Protein AF-A0A8D8REF4-F1 (afdb_monomer_lite)

Foldseek 3Di:
DDDPPPPPVPQDDDPPHGLVPFDPQKEKEWEAEDPPDAPWKWKWKDFPVDPFAFTFTQDIGDPTDIGIDGQPGWIKMWMFHDPPVDRTHGPPDPVRTLEIDTDVVGDAGSWHWYWYRPDSYTDIDTPGDHDPPPPPPD

Organism: NCBI:txid428564

Structure (mmCIF, N/CA/C/O backbone):
data_AF-A0A8D8REF4-F1
#
_entry.id   AF-A0A8D8REF4-F1
#
loop_
_atom_site.group_PDB
_atom_site.id
_atom_site.type_symbol
_atom_site.label_atom_id
_atom_site.label_alt_id
_atom_site.label_comp_id
_atom_site.label_asym_id
_atom_site.label_entity_id
_atom_site.label_seq_id
_atom_site.pdbx_PDB_ins_code
_atom_site.Cartn_x
_atom_site.Cartn_y
_atom_site.Cartn_z
_atom_site.occupancy
_atom_site.B_iso_or_equiv
_atom_site.auth_seq_id
_atom_site.auth_comp_id
_atom_site.auth_asym_id
_atom_site.auth_atom_id
_atom_site.pdbx_PDB_model_num
ATOM 1 N N . MET A 1 1 ? 34.253 -2.668 -38.524 1.00 37.66 1 MET A N 1
ATOM 2 C CA . MET A 1 1 ? 34.072 -1.658 -37.462 1.00 37.66 1 MET A CA 1
ATOM 3 C C . MET A 1 1 ? 32.708 -1.922 -36.862 1.00 37.66 1 MET A C 1
ATOM 5 O O . MET A 1 1 ? 31.719 -1.755 -37.562 1.00 37.66 1 MET A O 1
ATOM 9 N N . GLY A 1 2 ? 32.681 -2.523 -35.671 1.00 44.88 2 GLY A N 1
ATOM 10 C CA . GLY A 1 2 ? 31.443 -2.921 -35.006 1.00 44.88 2 GLY A CA 1
ATOM 11 C C . GLY A 1 2 ? 30.670 -1.685 -34.574 1.00 44.88 2 GLY A C 1
ATOM 12 O O . GLY A 1 2 ? 31.262 -0.742 -34.056 1.00 44.88 2 GLY A O 1
ATOM 13 N N . VAL A 1 3 ? 29.370 -1.680 -34.845 1.00 50.62 3 VAL A N 1
ATOM 14 C CA . VAL A 1 3 ? 28.456 -0.659 -34.339 1.00 50.62 3 VAL A CA 1
ATOM 15 C C . VAL A 1 3 ? 28.524 -0.728 -32.810 1.00 50.62 3 VAL A C 1
ATOM 17 O O . VAL A 1 3 ? 28.384 -1.831 -32.274 1.00 50.62 3 VAL A O 1
ATOM 20 N N . PRO A 1 4 ? 28.800 0.378 -32.097 1.00 52.81 4 PRO A N 1
ATOM 21 C CA . PRO A 1 4 ? 28.668 0.394 -30.652 1.00 52.81 4 PRO A CA 1
ATOM 22 C C . PRO A 1 4 ? 27.226 0.022 -30.346 1.00 52.81 4 PRO A C 1
ATOM 24 O O . PRO A 1 4 ? 26.305 0.618 -30.906 1.00 52.81 4 PRO A O 1
ATOM 27 N N . TRP A 1 5 ? 27.054 -0.998 -29.515 1.00 57.81 5 TRP A N 1
ATOM 28 C CA . TRP A 1 5 ? 25.783 -1.355 -28.917 1.00 57.81 5 TRP A CA 1
ATOM 29 C C . TRP A 1 5 ? 25.317 -0.130 -28.134 1.00 57.81 5 TRP A C 1
ATOM 31 O O . TRP A 1 5 ? 25.730 0.101 -27.003 1.00 57.81 5 TRP A O 1
ATOM 41 N N . PHE A 1 6 ? 24.550 0.728 -28.798 1.00 53.75 6 PHE A N 1
ATOM 42 C CA . PHE A 1 6 ? 23.733 1.722 -28.141 1.00 53.75 6 PHE A CA 1
ATOM 43 C C . PHE A 1 6 ? 22.659 0.877 -27.465 1.00 53.75 6 PHE A C 1
ATOM 45 O O . PHE A 1 6 ? 21.692 0.468 -28.107 1.00 53.75 6 PHE A O 1
ATOM 52 N N . GLU A 1 7 ? 22.916 0.476 -26.220 1.00 56.38 7 GLU A N 1
ATOM 53 C CA . GLU A 1 7 ? 21.846 0.074 -25.323 1.00 56.38 7 GLU A CA 1
ATOM 54 C C . GLU A 1 7 ? 20.900 1.269 -25.321 1.00 56.38 7 GLU A C 1
ATOM 56 O O . GLU A 1 7 ? 21.208 2.318 -24.759 1.00 56.38 7 GLU A O 1
ATOM 61 N N . ASP A 1 8 ? 19.811 1.167 -26.081 1.00 50.22 8 ASP A N 1
ATOM 62 C CA . ASP A 1 8 ? 18.647 1.985 -25.819 1.00 50.22 8 ASP A CA 1
ATOM 63 C C . ASP A 1 8 ? 18.334 1.700 -24.348 1.00 50.22 8 ASP A C 1
ATOM 65 O O . ASP A 1 8 ? 17.981 0.558 -24.036 1.00 50.22 8 ASP A O 1
ATOM 69 N N . PRO A 1 9 ? 18.537 2.661 -23.422 1.00 52.09 9 PRO A N 1
ATOM 70 C CA . PRO A 1 9 ? 18.309 2.405 -22.009 1.00 52.09 9 PRO A CA 1
ATOM 71 C C . PRO A 1 9 ? 16.834 2.106 -21.748 1.00 52.09 9 PRO A C 1
ATOM 73 O O . PRO A 1 9 ? 16.499 1.851 -20.596 1.00 52.09 9 PRO A O 1
ATOM 76 N N . GLY A 1 10 ? 15.989 2.161 -22.799 1.00 49.25 10 GLY A N 1
ATOM 77 C CA . GLY A 1 10 ? 14.704 1.506 -22.889 1.00 49.25 10 GLY A CA 1
ATOM 78 C C . GLY A 1 10 ? 13.928 1.863 -21.660 1.00 49.25 10 GLY A C 1
ATOM 79 O O . GLY A 1 10 ? 13.824 1.022 -20.777 1.00 49.25 10 GLY A O 1
ATOM 80 N N . LEU A 1 11 ? 13.524 3.139 -21.576 1.00 59.44 11 LEU A N 1
ATOM 81 C CA . LEU A 1 11 ? 12.833 3.708 -20.424 1.00 59.44 11 LEU A CA 1
ATOM 82 C C . LEU A 1 11 ? 11.877 2.651 -19.876 1.00 59.44 11 LEU A C 1
ATOM 84 O O . LEU A 1 11 ? 10.905 2.273 -20.526 1.00 59.44 11 LEU A O 1
ATOM 88 N N . ASP A 1 12 ? 12.263 2.080 -18.743 1.00 79.75 12 ASP A N 1
ATOM 89 C CA . ASP A 1 12 ? 11.591 0.920 -18.202 1.00 79.75 12 ASP A CA 1
ATOM 90 C C . ASP A 1 12 ? 10.324 1.435 -17.531 1.00 79.75 12 ASP A C 1
ATOM 92 O O . ASP A 1 12 ? 10.390 2.270 -16.625 1.00 79.75 12 ASP A O 1
ATOM 96 N N . TYR A 1 13 ? 9.169 1.012 -18.031 1.00 83.38 13 TYR A N 1
ATOM 97 C CA . TYR A 1 13 ? 7.868 1.473 -17.563 1.00 83.38 13 TYR A CA 1
ATOM 98 C C . TYR A 1 13 ? 7.078 0.309 -16.986 1.00 83.38 13 TYR A C 1
ATOM 100 O O . TYR A 1 13 ? 7.094 -0.807 -17.509 1.00 83.38 13 TYR A O 1
ATOM 108 N N . TRP A 1 14 ? 6.323 0.602 -15.936 1.00 84.62 14 TRP A N 1
ATOM 109 C CA . TRP A 1 14 ? 5.190 -0.211 -15.531 1.00 84.62 14 TRP A CA 1
ATOM 110 C C . TRP A 1 14 ? 3.906 0.574 -15.798 1.00 84.62 14 TRP A C 1
ATOM 112 O O . TRP A 1 14 ? 3.650 1.600 -15.167 1.00 84.62 14 TRP A O 1
ATOM 122 N N . ASP A 1 15 ? 3.136 0.132 -16.793 1.00 82.75 15 ASP A N 1
ATOM 123 C CA . ASP A 1 15 ? 2.050 0.905 -17.405 1.00 82.75 15 ASP A CA 1
ATOM 124 C C . ASP A 1 15 ? 2.523 2.302 -17.854 1.00 82.75 15 ASP A C 1
ATOM 126 O O . ASP A 1 15 ? 3.322 2.421 -18.781 1.00 82.75 15 ASP A O 1
ATOM 130 N N . ALA A 1 16 ? 2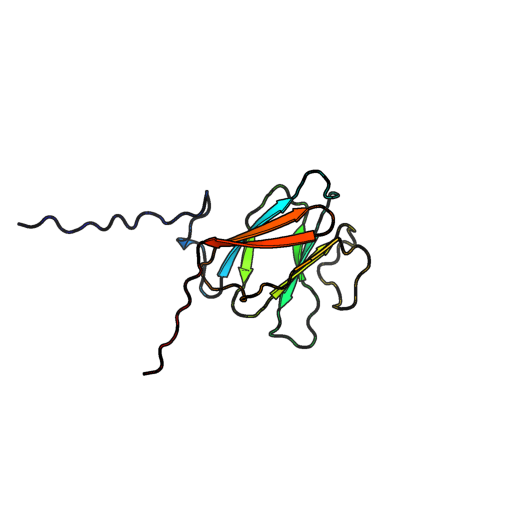.045 3.365 -17.203 1.00 84.31 16 ALA A N 1
ATOM 131 C CA . ALA A 1 16 ? 2.438 4.751 -17.463 1.00 84.31 16 ALA A CA 1
ATOM 132 C C . ALA A 1 16 ? 3.475 5.287 -16.455 1.00 84.31 16 ALA A C 1
ATOM 134 O O . ALA A 1 16 ? 3.809 6.471 -16.492 1.00 84.31 16 ALA A O 1
ATOM 135 N N . MET A 1 17 ? 3.963 4.441 -15.540 1.00 85.38 17 MET A N 1
ATOM 136 C CA . MET A 1 17 ? 4.848 4.839 -14.447 1.00 85.38 17 MET A CA 1
ATOM 137 C C . MET A 1 17 ? 6.304 4.507 -14.790 1.00 85.38 17 MET A C 1
ATOM 139 O O . MET A 1 17 ? 6.627 3.334 -14.995 1.00 85.38 17 MET A O 1
ATOM 143 N N . PRO A 1 18 ? 7.202 5.503 -14.862 1.00 89.88 18 PRO A N 1
ATOM 144 C CA . PRO A 1 18 ? 8.615 5.246 -15.109 1.00 89.88 18 PRO A CA 1
ATOM 145 C C . PRO A 1 18 ? 9.241 4.547 -13.900 1.00 89.88 18 PRO A C 1
ATOM 147 O O . PRO A 1 18 ? 9.121 5.008 -12.765 1.00 89.88 18 PRO A O 1
ATOM 150 N N . MET A 1 19 ? 9.952 3.447 -14.123 1.00 88.19 19 MET A N 1
ATOM 151 C CA . MET A 1 19 ? 10.671 2.730 -13.062 1.00 88.19 19 MET A CA 1
ATOM 152 C C . MET A 1 19 ? 11.850 3.548 -12.523 1.00 88.19 19 MET A C 1
ATOM 154 O O . MET A 1 19 ? 12.191 3.435 -11.350 1.00 88.19 19 MET A O 1
ATOM 158 N N . SER A 1 20 ? 12.418 4.438 -13.344 1.00 87.06 20 SER A N 1
ATOM 159 C CA . SER A 1 20 ? 13.498 5.363 -12.964 1.00 87.06 20 SER A CA 1
ATOM 160 C C . SER A 1 20 ? 13.102 6.395 -11.902 1.00 87.06 20 SER A C 1
ATOM 162 O O . SER A 1 20 ? 13.961 7.085 -11.357 1.00 87.06 20 SER A O 1
ATOM 164 N N . GLU A 1 21 ? 11.809 6.518 -11.606 1.00 90.62 21 GLU A N 1
ATOM 165 C CA . GLU A 1 21 ? 11.283 7.406 -10.574 1.00 90.62 21 GLU A CA 1
ATOM 166 C C . GLU A 1 21 ? 11.225 6.784 -9.172 1.00 90.62 21 GLU A C 1
ATOM 168 O O . GLU A 1 21 ? 10.934 7.510 -8.211 1.00 90.62 21 GLU A O 1
ATOM 173 N N . LEU A 1 22 ? 11.439 5.470 -9.056 1.00 90.00 22 LEU A N 1
ATOM 174 C CA . LEU A 1 22 ? 11.560 4.786 -7.772 1.00 90.00 22 LEU A CA 1
ATOM 175 C C . LEU A 1 22 ? 12.958 5.011 -7.196 1.00 90.00 22 LEU A C 1
ATOM 177 O O . LEU A 1 22 ? 13.963 4.943 -7.906 1.00 90.00 22 LEU A O 1
ATOM 181 N N . LYS A 1 23 ? 13.022 5.277 -5.895 1.00 92.00 23 LYS A N 1
ATOM 182 C CA . LYS A 1 23 ? 14.274 5.327 -5.134 1.00 92.00 23 LYS A CA 1
ATOM 183 C C . LYS A 1 23 ? 14.563 3.971 -4.486 1.00 92.00 23 LYS A C 1
ATOM 185 O O . LYS A 1 23 ? 13.730 3.071 -4.494 1.00 92.00 23 LYS A O 1
ATOM 190 N N . VAL A 1 24 ? 15.755 3.852 -3.899 1.00 89.06 24 VAL A N 1
ATOM 191 C CA . VAL A 1 24 ? 16.089 2.748 -2.983 1.00 89.06 24 VAL A CA 1
ATOM 192 C C . VAL A 1 24 ? 15.011 2.656 -1.901 1.00 89.06 24 VAL A C 1
ATOM 194 O O . VAL A 1 24 ? 14.531 3.692 -1.431 1.00 89.06 24 VAL A O 1
ATOM 197 N N . ASP A 1 25 ? 14.639 1.431 -1.532 1.00 89.81 25 ASP A N 1
ATOM 198 C CA . ASP A 1 25 ? 13.535 1.137 -0.612 1.00 89.81 25 ASP A CA 1
ATOM 199 C C . ASP A 1 25 ? 12.143 1.591 -1.099 1.00 89.81 25 ASP A C 1
ATOM 201 O O . ASP A 1 25 ? 11.249 1.791 -0.272 1.00 89.81 25 ASP A O 1
ATOM 205 N N . GLU A 1 26 ? 11.920 1.785 -2.406 1.00 92.75 26 GLU A N 1
ATOM 206 C CA . GLU A 1 26 ? 10.599 2.120 -2.954 1.00 92.75 26 GLU A CA 1
ATOM 207 C C . GLU A 1 26 ? 10.083 1.088 -3.961 1.00 92.75 26 GLU A C 1
ATOM 209 O O . GLU A 1 26 ? 10.827 0.480 -4.728 1.00 92.75 26 GLU A O 1
ATOM 214 N N . ALA A 1 27 ? 8.760 0.946 -3.996 1.00 93.69 27 ALA A N 1
ATOM 215 C CA . ALA A 1 27 ? 8.036 0.168 -4.989 1.00 93.69 27 ALA A CA 1
ATOM 216 C C . ALA A 1 27 ? 6.747 0.873 -5.412 1.00 93.69 27 ALA A C 1
ATOM 218 O O . ALA A 1 27 ? 6.238 1.754 -4.711 1.00 93.69 27 ALA A O 1
ATOM 219 N N . TYR A 1 28 ? 6.186 0.442 -6.540 1.00 94.38 28 TYR A N 1
ATOM 220 C CA . TYR A 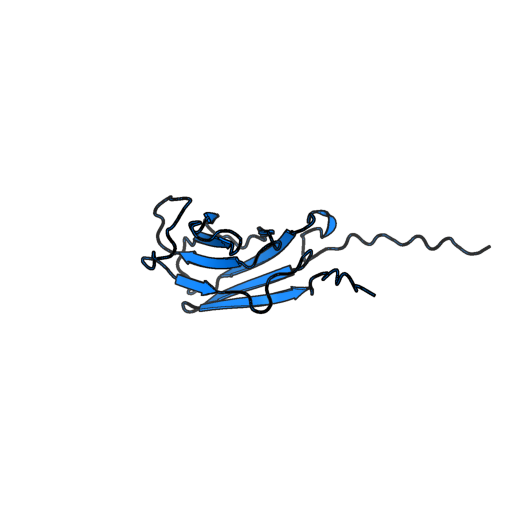1 28 ? 4.861 0.875 -6.963 1.00 94.38 28 TYR A CA 1
ATOM 221 C C . TYR A 1 28 ? 3.763 -0.046 -6.429 1.00 94.38 28 TYR A C 1
ATOM 223 O O . TYR A 1 28 ? 3.851 -1.270 -6.522 1.00 94.38 28 TYR A O 1
ATOM 231 N N . LEU A 1 29 ? 2.688 0.554 -5.920 1.00 93.06 29 LEU A N 1
ATOM 232 C CA . LEU A 1 29 ? 1.469 -0.122 -5.492 1.00 93.06 29 LEU A CA 1
ATOM 233 C C . LEU A 1 29 ? 0.274 0.460 -6.248 1.00 93.06 29 LEU A C 1
ATOM 235 O O . LEU A 1 29 ? -0.118 1.602 -6.018 1.00 93.06 29 LEU A O 1
ATOM 239 N N . ASN A 1 30 ? -0.326 -0.329 -7.129 1.00 92.38 30 ASN A N 1
ATOM 240 C CA . ASN A 1 30 ? -1.579 0.006 -7.794 1.00 92.38 30 ASN A CA 1
ATOM 241 C C . ASN A 1 30 ? -2.757 -0.586 -7.021 1.00 92.38 30 ASN A C 1
ATOM 243 O O . ASN A 1 30 ? -2.728 -1.753 -6.635 1.00 92.38 30 ASN A O 1
ATOM 247 N N . ILE A 1 31 ? -3.807 0.202 -6.810 1.00 90.75 31 ILE A N 1
ATOM 248 C CA . ILE A 1 31 ? -4.970 -0.201 -6.017 1.00 90.75 31 ILE A CA 1
ATOM 249 C C . ILE A 1 31 ? -6.194 -0.233 -6.918 1.00 90.75 31 ILE A C 1
ATOM 251 O O . ILE A 1 31 ? -6.664 0.799 -7.400 1.00 90.75 31 ILE A O 1
ATOM 255 N N . THR A 1 32 ? -6.734 -1.434 -7.109 1.00 90.56 32 THR A N 1
ATOM 256 C CA . THR A 1 32 ? -7.913 -1.678 -7.938 1.00 90.56 32 THR A CA 1
ATOM 257 C C . THR A 1 32 ? -9.118 -1.958 -7.050 1.00 90.56 32 THR A C 1
ATOM 259 O O . THR A 1 32 ? -9.143 -2.936 -6.303 1.00 90.56 32 THR A O 1
ATOM 262 N N . LEU A 1 33 ? -10.135 -1.101 -7.145 1.00 89.88 33 LEU A N 1
ATOM 263 C CA . LEU A 1 33 ? -11.374 -1.223 -6.377 1.00 89.88 33 LEU A CA 1
ATOM 264 C C . LEU A 1 33 ? -12.487 -1.800 -7.251 1.00 89.88 33 LEU A C 1
ATOM 266 O O . LEU A 1 33 ? -12.837 -1.210 -8.278 1.00 89.88 33 LEU A O 1
ATOM 270 N N . ALA A 1 34 ? -13.080 -2.911 -6.820 1.00 90.62 34 ALA A N 1
ATOM 271 C CA . ALA A 1 34 ? -14.276 -3.451 -7.450 1.00 90.62 34 ALA A CA 1
ATOM 272 C C . ALA A 1 34 ? -15.501 -2.536 -7.235 1.00 90.62 34 ALA A C 1
ATOM 274 O O . ALA A 1 34 ? -15.505 -1.618 -6.409 1.00 90.62 34 ALA A O 1
ATOM 275 N N . THR A 1 35 ? -16.559 -2.748 -8.019 1.00 88.94 35 THR A N 1
ATOM 276 C CA . THR A 1 35 ? -17.758 -1.889 -8.015 1.00 88.94 35 THR A CA 1
ATOM 277 C C . THR A 1 35 ? -18.563 -1.961 -6.720 1.00 88.94 35 THR A C 1
ATOM 279 O O . THR A 1 35 ? -19.280 -1.019 -6.402 1.00 88.94 35 THR A O 1
ATOM 282 N N . ASP A 1 36 ? -18.451 -3.064 -5.986 1.00 90.38 36 ASP A N 1
ATOM 283 C CA . ASP A 1 36 ? -19.107 -3.315 -4.701 1.00 90.38 36 ASP A CA 1
ATOM 284 C C . ASP A 1 36 ? -18.410 -2.632 -3.512 1.00 90.38 36 ASP A C 1
ATOM 286 O O . ASP A 1 36 ? -18.953 -2.617 -2.409 1.00 90.38 36 ASP A O 1
ATOM 290 N N . VAL A 1 37 ? -17.228 -2.042 -3.722 1.00 88.94 37 VAL A N 1
ATOM 291 C CA . VAL A 1 37 ? -16.470 -1.363 -2.667 1.00 88.94 37 VAL A CA 1
ATOM 292 C C . VAL A 1 37 ? -17.093 0.008 -2.358 1.00 88.94 37 VAL A C 1
ATOM 294 O O . VAL A 1 37 ? -17.205 0.842 -3.268 1.00 88.94 37 VAL A O 1
ATOM 297 N N . PRO A 1 38 ? -17.458 0.294 -1.091 1.00 88.44 38 PRO A N 1
ATOM 298 C CA . PRO A 1 38 ? -17.945 1.609 -0.690 1.00 88.44 38 PRO A CA 1
ATOM 299 C C . PRO A 1 38 ? -16.902 2.702 -0.940 1.00 88.44 38 PRO A C 1
ATOM 301 O O . PRO A 1 38 ? -15.703 2.493 -0.751 1.00 88.44 38 PRO A O 1
ATOM 304 N N . ARG A 1 39 ? -17.367 3.887 -1.343 1.00 87.06 39 ARG A N 1
ATOM 305 C CA . ARG A 1 39 ? -16.531 5.080 -1.525 1.00 87.06 39 ARG A CA 1
ATOM 306 C C . ARG A 1 39 ? -17.043 6.194 -0.608 1.00 87.06 39 ARG A C 1
ATOM 308 O O . ARG A 1 39 ? -18.261 6.341 -0.503 1.00 87.06 39 ARG A O 1
ATOM 315 N N . PRO A 1 40 ? -16.159 6.999 -0.002 1.00 87.31 40 PRO A N 1
ATOM 316 C CA . PRO A 1 40 ? -14.699 6.975 -0.136 1.00 87.31 40 PRO A CA 1
ATOM 317 C C . PRO A 1 40 ? -14.026 5.813 0.613 1.00 87.31 40 PRO A C 1
ATOM 319 O O . PRO A 1 40 ? -14.627 5.186 1.480 1.00 87.31 40 PRO A O 1
ATOM 322 N N . ILE A 1 41 ? -12.776 5.511 0.253 1.00 89.44 41 ILE A N 1
ATOM 323 C CA . ILE A 1 41 ? -11.948 4.520 0.949 1.00 89.44 41 ILE A CA 1
ATOM 324 C C . ILE A 1 41 ? -10.538 5.079 1.165 1.00 89.44 41 ILE A C 1
ATOM 326 O O . ILE A 1 41 ? -10.024 5.835 0.336 1.00 89.44 41 ILE A O 1
ATOM 330 N N . TYR A 1 42 ? -9.928 4.727 2.293 1.00 90.88 42 TYR A N 1
ATOM 331 C CA . TYR A 1 42 ? -8.675 5.303 2.779 1.00 90.88 42 TYR A CA 1
ATOM 332 C C . TYR A 1 42 ? -7.661 4.203 3.056 1.00 90.88 42 TYR A C 1
ATOM 334 O O . TYR A 1 42 ? -7.966 3.279 3.807 1.00 90.88 42 TYR A O 1
ATOM 342 N N . LEU A 1 43 ? -6.458 4.316 2.490 1.00 91.75 43 LEU A N 1
ATOM 343 C CA . LEU A 1 43 ? -5.375 3.371 2.768 1.00 91.75 43 LEU A CA 1
ATOM 344 C C . LEU A 1 43 ? -4.528 3.881 3.910 1.00 91.75 43 LEU A C 1
ATOM 346 O O . LEU A 1 43 ? -4.055 5.021 3.895 1.00 91.75 43 LEU A O 1
ATOM 350 N N . TYR A 1 44 ? -4.261 2.974 4.827 1.00 92.12 44 TYR A N 1
ATOM 351 C CA . TYR A 1 44 ? -3.279 3.150 5.861 1.00 92.12 44 TYR A CA 1
ATOM 352 C C . TYR A 1 44 ? -2.224 2.060 5.766 1.00 92.12 44 TYR A C 1
ATOM 354 O O . TYR A 1 44 ? -2.525 0.914 5.433 1.00 92.12 44 TYR A O 1
ATOM 362 N N . GLN A 1 45 ? -0.998 2.430 6.104 1.00 91.50 45 GLN A N 1
ATOM 363 C CA . GLN A 1 45 ? 0.141 1.530 6.179 1.00 91.50 45 GLN A CA 1
ATOM 364 C C . GLN A 1 45 ? 0.698 1.556 7.599 1.00 91.50 45 GLN A C 1
ATOM 366 O O . GLN A 1 45 ? 0.863 2.628 8.184 1.00 91.50 45 GLN A O 1
ATOM 371 N N . LEU A 1 46 ? 0.997 0.383 8.140 1.00 91.25 46 LEU A N 1
ATOM 372 C CA . LEU A 1 46 ? 1.791 0.207 9.348 1.00 91.25 46 LEU A CA 1
ATOM 373 C C . LEU A 1 46 ? 3.116 -0.433 8.945 1.00 91.25 46 LEU A C 1
ATOM 375 O O . LEU A 1 46 ? 3.092 -1.459 8.280 1.00 91.25 46 LEU A O 1
ATOM 379 N N . SER A 1 47 ? 4.233 0.171 9.334 1.00 87.00 47 SER A N 1
ATOM 380 C CA . SER A 1 47 ? 5.576 -0.401 9.173 1.00 87.00 47 SER A CA 1
ATOM 381 C C . SER A 1 47 ? 5.931 -1.241 10.404 1.00 87.00 47 SER A C 1
ATOM 383 O O . SER A 1 47 ? 5.567 -0.862 11.521 1.00 87.00 47 SER A O 1
ATOM 385 N N . ASP A 1 48 ? 6.622 -2.364 10.204 1.00 81.06 48 ASP A N 1
ATOM 386 C CA . ASP A 1 48 ? 7.103 -3.246 11.276 1.00 81.06 48 ASP A CA 1
ATOM 387 C C . ASP A 1 48 ? 8.387 -2.752 11.970 1.00 81.06 48 ASP A C 1
ATOM 389 O O . ASP A 1 48 ? 8.689 -3.206 13.071 1.00 81.06 48 ASP A O 1
ATOM 393 N N . ASP A 1 49 ? 9.078 -1.754 11.406 1.00 76.12 49 ASP A N 1
ATOM 394 C CA . ASP A 1 49 ? 10.298 -1.128 11.958 1.00 76.12 49 ASP A CA 1
ATOM 395 C C . ASP A 1 49 ? 10.021 -0.298 13.233 1.00 76.12 49 ASP A C 1
ATOM 397 O O . ASP A 1 49 ? 10.891 0.371 13.787 1.00 76.12 49 ASP A O 1
ATOM 401 N N . CYS A 1 50 ? 8.778 -0.289 13.719 1.00 71.62 50 CYS A N 1
ATOM 402 C CA . CYS A 1 50 ? 8.380 0.507 14.867 1.00 71.62 50 CYS A CA 1
ATOM 403 C C . CYS A 1 50 ? 7.354 -0.213 15.749 1.00 71.62 50 CYS A C 1
ATOM 405 O O . CYS A 1 50 ? 6.170 -0.301 15.427 1.00 71.62 50 CYS A O 1
ATOM 407 N N . GLU A 1 51 ? 7.790 -0.626 16.943 1.00 66.44 51 GLU A N 1
ATOM 408 C CA . GLU A 1 51 ? 6.993 -1.399 17.912 1.00 66.44 51 GLU A CA 1
ATOM 409 C C . GLU A 1 51 ? 5.690 -0.720 18.379 1.00 66.44 51 GLU A C 1
ATOM 411 O O . GLU A 1 51 ? 4.793 -1.378 18.905 1.00 66.44 51 GLU A O 1
ATOM 416 N N . ARG A 1 52 ? 5.579 0.610 18.252 1.00 73.44 52 ARG A N 1
ATOM 417 C CA . ARG A 1 52 ? 4.433 1.394 18.757 1.00 73.44 52 ARG A CA 1
ATOM 418 C C . ARG A 1 52 ? 3.862 2.375 17.739 1.00 73.44 52 ARG A C 1
ATOM 420 O O . ARG A 1 52 ? 3.121 3.283 18.124 1.00 73.44 52 ARG A O 1
ATOM 427 N N . CYS A 1 53 ? 4.208 2.234 16.462 1.00 81.31 53 CYS A N 1
ATOM 428 C CA . CYS A 1 53 ? 3.737 3.182 15.464 1.00 81.31 53 CYS A CA 1
ATOM 429 C C . CYS A 1 53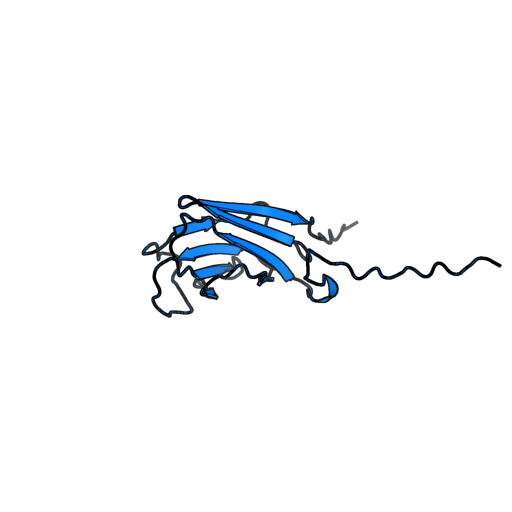 ? 2.245 2.980 15.162 1.00 81.31 53 CYS A C 1
ATOM 431 O O . CYS A 1 53 ? 1.758 1.850 15.105 1.00 81.31 53 CYS A O 1
ATOM 433 N N . PRO A 1 54 ? 1.485 4.069 14.983 1.00 88.56 54 PRO A N 1
ATOM 434 C CA . PRO A 1 54 ? 0.146 3.982 14.431 1.00 88.56 54 PRO A CA 1
ATOM 435 C C . PRO A 1 54 ? 0.201 3.656 12.933 1.00 88.56 54 PRO A C 1
ATOM 437 O O . PRO A 1 54 ? 1.198 3.887 12.250 1.00 88.56 54 PRO A O 1
ATOM 440 N N . PHE A 1 55 ? -0.925 3.191 12.408 1.00 89.56 55 PHE A N 1
ATOM 441 C CA . PHE A 1 55 ? -1.200 3.181 10.979 1.00 89.56 55 PHE A CA 1
ATOM 442 C C . PHE A 1 55 ? -1.194 4.615 10.443 1.00 89.56 55 PHE A C 1
ATOM 444 O O . PHE A 1 55 ? -1.906 5.460 10.984 1.00 89.56 55 PHE A O 1
ATOM 451 N N . VAL A 1 56 ? -0.448 4.876 9.369 1.00 90.31 56 VAL A N 1
ATOM 452 C CA . VAL A 1 56 ? -0.326 6.197 8.730 1.00 90.31 56 VAL A CA 1
ATOM 453 C C . VAL A 1 56 ? -1.101 6.215 7.417 1.00 90.31 56 VAL A C 1
ATOM 455 O O . VAL A 1 56 ? -0.945 5.307 6.597 1.00 90.31 56 VAL A O 1
ATOM 458 N N . ARG A 1 57 ? -1.922 7.245 7.199 1.00 89.31 57 ARG A N 1
ATOM 459 C CA . ARG A 1 57 ? -2.694 7.448 5.966 1.00 89.31 57 ARG A CA 1
ATOM 460 C C . ARG A 1 57 ? -1.737 7.669 4.795 1.00 89.31 57 ARG A C 1
ATOM 462 O O . ARG A 1 57 ? -0.853 8.518 4.858 1.00 89.31 57 ARG A O 1
ATOM 469 N N . LYS A 1 58 ? -1.905 6.894 3.725 1.00 88.19 58 LYS A N 1
ATOM 470 C CA . LYS A 1 58 ? -1.082 6.992 2.506 1.00 88.19 58 LYS A CA 1
ATOM 471 C C . LYS A 1 58 ? -1.814 7.642 1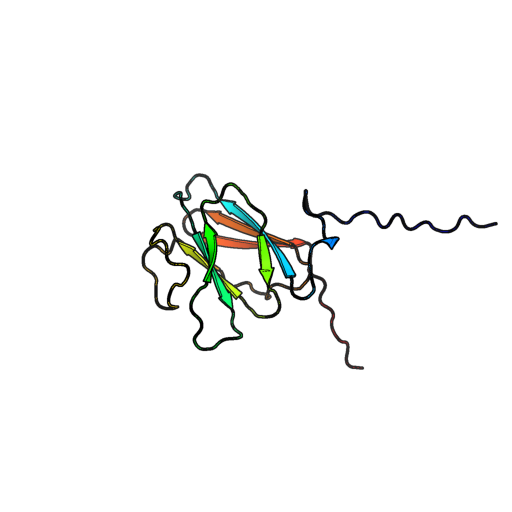.347 1.00 88.19 58 LYS A C 1
ATOM 473 O O . LYS A 1 58 ? -1.194 8.353 0.567 1.00 88.19 58 LYS A O 1
ATOM 478 N N . ALA A 1 59 ? -3.121 7.423 1.252 1.00 83.50 59 ALA A N 1
ATOM 479 C CA . ALA A 1 59 ? -3.956 8.085 0.262 1.00 83.50 59 ALA A CA 1
ATOM 480 C C . ALA A 1 59 ? -5.442 8.017 0.637 1.00 83.50 59 ALA A C 1
ATOM 482 O O . ALA A 1 59 ? -5.879 7.178 1.437 1.00 83.50 59 ALA A O 1
ATOM 483 N N . SER A 1 60 ? -6.203 8.937 0.050 1.00 77.56 60 SER A N 1
ATOM 484 C CA . SER A 1 60 ? -7.641 9.125 0.217 1.00 77.56 60 SER A CA 1
ATOM 485 C C . SER A 1 60 ? -8.344 9.191 -1.139 1.00 77.56 60 SER A C 1
ATOM 487 O O . SER A 1 60 ? -7.721 9.505 -2.149 1.00 77.56 60 SER A O 1
ATOM 489 N N . ASN A 1 61 ? -9.653 8.914 -1.151 1.00 65.12 61 ASN A N 1
ATOM 490 C CA . ASN A 1 61 ? -10.538 9.149 -2.301 1.00 65.12 61 ASN A CA 1
ATOM 491 C C . ASN A 1 61 ? -10.044 8.545 -3.626 1.00 65.12 61 ASN A C 1
ATOM 493 O O . ASN A 1 61 ? -9.967 9.227 -4.645 1.00 65.12 61 ASN A O 1
ATOM 497 N N . TYR A 1 62 ? -9.740 7.246 -3.617 1.00 63.91 62 TYR A N 1
ATOM 498 C CA . TYR A 1 62 ? -9.224 6.545 -4.789 1.00 63.91 62 TYR A CA 1
ATOM 499 C C . TYR A 1 62 ? -10.117 6.659 -6.028 1.00 63.91 62 TYR A C 1
ATOM 501 O O . TYR A 1 62 ? -11.201 6.073 -6.114 1.00 63.91 62 TYR A O 1
ATOM 509 N N . VAL A 1 63 ? -9.554 7.303 -7.045 1.00 55.91 63 VAL A N 1
ATOM 510 C CA . VAL A 1 63 ? -9.817 7.026 -8.453 1.00 55.91 63 VAL A CA 1
ATOM 511 C C . VAL A 1 63 ? -8.534 6.386 -8.984 1.00 55.91 63 VAL A C 1
ATOM 513 O O . VAL A 1 63 ? -7.668 7.093 -9.470 1.00 55.91 63 VAL A O 1
ATOM 516 N N . SER A 1 64 ? -8.364 5.073 -8.766 1.00 59.28 64 SER A N 1
ATOM 517 C CA . SER A 1 64 ? -7.270 4.238 -9.308 1.00 59.28 64 SER A CA 1
ATOM 518 C C . SER A 1 64 ? -5.919 4.960 -9.431 1.00 59.28 64 SER A C 1
ATOM 520 O O . SER A 1 64 ? -5.550 5.421 -10.508 1.00 59.28 64 SER A O 1
ATOM 522 N N . THR A 1 65 ? -5.183 5.098 -8.330 1.00 75.25 65 THR A N 1
ATOM 523 C CA . THR A 1 65 ? -3.877 5.772 -8.334 1.00 75.25 65 THR A CA 1
ATOM 524 C C . THR A 1 65 ? -2.780 4.790 -7.957 1.00 75.25 65 THR A C 1
ATOM 526 O O . THR A 1 65 ? -2.917 4.041 -6.990 1.00 75.25 65 THR A O 1
ATOM 529 N N . VAL A 1 66 ? -1.691 4.819 -8.725 1.00 87.38 66 VAL A N 1
ATOM 530 C CA . VAL A 1 66 ? -0.449 4.127 -8.389 1.00 87.38 66 VAL A CA 1
ATOM 531 C C . VAL A 1 66 ? 0.295 4.949 -7.339 1.00 87.38 66 VAL A C 1
ATOM 533 O O . VAL A 1 66 ? 0.563 6.133 -7.538 1.00 87.38 66 VAL A O 1
ATOM 536 N N . LEU A 1 67 ? 0.619 4.325 -6.213 1.00 90.75 67 LEU A N 1
ATOM 537 C CA . LEU A 1 67 ? 1.328 4.936 -5.094 1.00 90.75 67 LEU A CA 1
ATOM 538 C C . LEU A 1 67 ? 2.775 4.452 -5.047 1.00 90.75 67 LEU A C 1
ATOM 540 O O . LEU A 1 67 ? 3.059 3.308 -5.398 1.00 90.75 67 LEU A O 1
ATOM 544 N N . LYS A 1 68 ? 3.675 5.298 -4.540 1.00 91.75 68 LYS A N 1
ATOM 545 C CA . LYS A 1 68 ? 5.008 4.869 -4.102 1.00 91.75 68 LYS A CA 1
ATOM 546 C C . LYS A 1 68 ? 4.916 4.421 -2.646 1.00 91.75 68 LYS A C 1
ATOM 548 O O . LYS A 1 68 ? 4.415 5.166 -1.800 1.00 91.75 68 LYS A O 1
ATOM 553 N N . VAL A 1 69 ? 5.366 3.206 -2.360 1.00 90.88 69 VAL A N 1
ATOM 554 C CA . VAL A 1 69 ? 5.387 2.629 -1.010 1.00 90.88 69 VAL A CA 1
ATOM 555 C C . VAL A 1 69 ? 6.813 2.306 -0.603 1.00 90.88 69 VAL A C 1
ATOM 557 O O . VAL A 1 69 ? 7.626 1.933 -1.442 1.00 90.88 69 VAL A O 1
ATOM 560 N N . ASN A 1 70 ? 7.107 2.461 0.687 1.00 89.62 70 ASN A N 1
ATOM 561 C CA . ASN A 1 70 ? 8.408 2.102 1.233 1.00 89.62 70 ASN A CA 1
ATOM 562 C C . ASN A 1 70 ? 8.482 0.585 1.473 1.00 89.62 70 ASN A C 1
ATOM 564 O O . ASN A 1 70 ? 7.547 0.020 2.044 1.00 89.62 70 ASN A O 1
ATOM 568 N N . THR A 1 71 ? 9.582 -0.036 1.054 1.00 89.00 71 THR A N 1
ATOM 569 C CA . THR A 1 71 ? 9.841 -1.483 1.123 1.00 89.00 71 THR A CA 1
ATOM 570 C C . THR A 1 71 ? 10.960 -1.856 2.092 1.00 89.00 71 THR A C 1
ATOM 572 O O . THR A 1 71 ? 11.277 -3.031 2.223 1.00 89.00 71 THR A O 1
ATOM 575 N N . LYS A 1 72 ? 11.540 -0.884 2.809 1.00 86.31 72 LYS A N 1
ATOM 576 C CA . LYS A 1 72 ? 12.620 -1.113 3.787 1.00 86.31 72 LYS A CA 1
ATOM 577 C C . LYS A 1 72 ? 12.211 -2.076 4.909 1.00 86.31 72 LYS A C 1
ATOM 579 O O . LYS A 1 72 ? 13.043 -2.718 5.538 1.00 86.31 72 LYS A O 1
ATOM 584 N N . SER A 1 73 ? 10.917 -2.097 5.205 1.00 83.56 73 SER A N 1
ATOM 585 C CA . SER A 1 73 ? 10.314 -2.743 6.366 1.00 83.56 73 SER A CA 1
ATOM 586 C C . SER A 1 73 ? 9.020 -3.430 5.933 1.00 83.56 73 SER A C 1
ATOM 588 O O . SER A 1 73 ? 8.335 -2.937 5.022 1.00 83.56 73 SER A O 1
ATOM 590 N N . SER A 1 74 ? 8.674 -4.561 6.553 1.00 85.00 74 SER A N 1
ATOM 591 C CA . SER A 1 74 ? 7.399 -5.207 6.248 1.00 85.00 74 SER A CA 1
ATOM 592 C C . SER A 1 74 ? 6.262 -4.264 6.612 1.00 85.00 74 SER A C 1
ATOM 594 O O . SER A 1 74 ? 6.347 -3.455 7.539 1.00 85.00 74 SER A O 1
ATOM 596 N N . SER A 1 75 ? 5.194 -4.318 5.827 1.00 88.06 75 SER A N 1
ATOM 597 C CA . SER A 1 75 ? 4.127 -3.335 5.912 1.00 88.06 75 SER A CA 1
ATOM 598 C C . SER A 1 75 ? 2.768 -3.999 5.937 1.00 88.06 75 SER A C 1
ATOM 600 O O . SER A 1 75 ? 2.445 -4.761 5.040 1.00 88.06 75 SER A O 1
ATOM 602 N N . ILE A 1 76 ? 1.938 -3.665 6.920 1.00 92.62 76 ILE A N 1
ATOM 603 C CA . ILE A 1 76 ? 0.531 -4.073 6.948 1.00 92.62 76 ILE A CA 1
ATOM 604 C C . ILE A 1 76 ? -0.295 -2.963 6.310 1.00 92.62 76 ILE A C 1
ATOM 606 O O . ILE A 1 76 ? -0.205 -1.800 6.714 1.00 92.62 76 ILE A O 1
ATOM 610 N N . PHE A 1 77 ? -1.132 -3.316 5.339 1.00 93.62 77 PHE A N 1
ATOM 611 C CA . PHE A 1 77 ? -2.058 -2.387 4.705 1.00 93.62 77 PHE A CA 1
ATOM 612 C C . PHE A 1 77 ? -3.468 -2.590 5.244 1.00 93.62 77 PHE A C 1
ATOM 614 O O . PHE A 1 77 ? -3.976 -3.708 5.295 1.00 93.62 77 PHE A O 1
ATOM 621 N N . ARG A 1 78 ? -4.129 -1.491 5.608 1.00 94.00 78 ARG A N 1
ATOM 622 C CA . ARG A 1 78 ? -5.543 -1.473 5.995 1.00 94.00 78 ARG A CA 1
ATOM 623 C C . ARG A 1 78 ? -6.307 -0.467 5.166 1.00 94.00 78 ARG A C 1
ATOM 625 O O . ARG A 1 78 ? -5.861 0.670 5.011 1.00 94.00 78 ARG A O 1
ATOM 632 N N . LEU A 1 79 ? -7.490 -0.859 4.709 1.00 92.88 79 LEU A N 1
ATOM 633 C CA . LEU A 1 79 ? -8.428 0.050 4.067 1.00 92.88 79 LEU A CA 1
ATOM 634 C C . LEU A 1 79 ? -9.619 0.335 4.976 1.00 92.88 79 LEU A C 1
ATOM 636 O O . LEU A 1 79 ? -10.198 -0.590 5.538 1.00 92.88 79 LEU A O 1
ATOM 640 N N . TYR A 1 80 ? -9.994 1.607 5.100 1.00 92.56 80 TYR A N 1
ATOM 641 C CA . TYR A 1 80 ? -11.144 2.053 5.892 1.00 92.56 80 TYR A CA 1
ATOM 642 C C . TYR A 1 80 ? -12.159 2.792 5.026 1.00 92.56 80 TYR A C 1
ATOM 644 O O . TYR A 1 80 ? -11.761 3.539 4.135 1.00 92.56 80 TYR A O 1
ATOM 652 N N . THR A 1 81 ? -13.450 2.631 5.316 1.00 90.25 81 THR A N 1
ATOM 653 C CA . THR A 1 81 ? -14.551 3.337 4.626 1.00 90.25 81 THR A CA 1
ATOM 654 C C . THR A 1 81 ? -15.093 4.535 5.407 1.00 90.25 81 THR A C 1
ATOM 656 O O . THR A 1 81 ? -15.835 5.339 4.855 1.00 90.25 81 THR A O 1
ATOM 659 N N . GLU A 1 82 ? -14.767 4.656 6.697 1.00 85.25 82 GLU A N 1
ATOM 660 C CA . GLU A 1 82 ? -15.124 5.832 7.501 1.00 85.25 82 GLU A CA 1
ATOM 661 C C . GLU A 1 82 ? -14.067 6.931 7.323 1.00 85.25 82 GLU A C 1
ATOM 663 O O . GLU A 1 82 ? -12.871 6.687 7.531 1.00 85.25 82 GLU A O 1
ATOM 668 N N . ASP A 1 83 ? -14.518 8.139 6.972 1.00 71.94 83 ASP A N 1
ATOM 669 C CA . ASP A 1 83 ? -13.690 9.341 7.036 1.00 71.94 83 ASP A CA 1
ATOM 670 C C . ASP A 1 83 ? -13.755 9.921 8.442 1.00 71.94 83 ASP A C 1
ATOM 672 O O . ASP A 1 83 ? -14.722 10.578 8.822 1.00 71.94 83 ASP A O 1
ATOM 676 N N . ASP A 1 84 ? -12.728 9.645 9.231 1.00 75.81 84 ASP A N 1
ATOM 677 C CA . ASP A 1 84 ? -12.532 10.354 10.493 1.00 75.81 84 ASP A CA 1
ATOM 678 C C . ASP A 1 84 ? -11.631 11.589 10.310 1.00 75.81 84 ASP A C 1
ATOM 680 O O . ASP A 1 84 ? -11.320 12.256 11.291 1.00 75.81 84 ASP A O 1
ATOM 684 N N . ASP A 1 85 ? -11.149 11.834 9.084 1.00 71.25 85 ASP A N 1
ATOM 685 C CA . ASP A 1 85 ? -10.136 12.831 8.723 1.00 71.25 85 ASP A CA 1
ATOM 686 C C . ASP A 1 85 ? -8.877 12.815 9.613 1.00 71.25 85 ASP A C 1
ATOM 688 O O . ASP A 1 85 ? -8.272 13.838 9.923 1.00 71.25 85 ASP A O 1
ATOM 692 N N . VAL A 1 86 ? -8.474 11.618 10.060 1.00 84.69 86 VAL A N 1
ATOM 693 C CA . VAL A 1 86 ? -7.282 11.426 10.899 1.00 84.69 86 VAL A CA 1
ATOM 694 C C . VAL A 1 86 ? -6.180 10.743 10.101 1.00 84.69 86 VAL A C 1
ATOM 696 O O . VAL A 1 86 ? -6.367 9.638 9.588 1.00 84.69 86 VAL A O 1
ATOM 699 N N . ASP A 1 87 ? -4.993 11.343 10.070 1.00 88.94 87 ASP A N 1
ATOM 700 C CA . ASP A 1 87 ? -3.821 10.775 9.388 1.00 88.94 87 ASP A CA 1
ATOM 701 C C . ASP A 1 87 ? -3.232 9.547 10.090 1.00 88.94 87 ASP A C 1
ATOM 703 O O . ASP A 1 87 ? -2.480 8.782 9.489 1.00 88.94 87 ASP A O 1
ATOM 707 N N . TYR A 1 88 ? -3.614 9.319 11.346 1.00 90.19 88 TYR A N 1
ATOM 708 C CA . TYR A 1 88 ? -3.093 8.250 12.187 1.00 90.19 88 TYR A CA 1
ATOM 709 C C . TYR A 1 88 ? -4.222 7.426 12.805 1.00 90.19 88 TYR A C 1
ATOM 711 O O . TYR A 1 88 ? -5.155 7.968 13.401 1.00 90.19 88 TYR A O 1
ATOM 719 N N . LYS A 1 89 ? -4.128 6.096 12.718 1.00 89.56 89 LYS A N 1
ATOM 720 C CA . LYS A 1 89 ? -5.051 5.171 13.394 1.00 89.56 89 LYS A CA 1
ATOM 721 C C . LYS A 1 89 ? -4.279 4.220 14.315 1.00 89.56 89 LYS A C 1
ATOM 723 O O . LYS A 1 89 ? -3.242 3.693 13.918 1.00 89.56 89 LYS A O 1
ATOM 728 N N . PRO A 1 90 ? -4.755 3.966 15.546 1.00 89.06 90 PRO A N 1
ATOM 729 C CA . PRO A 1 90 ? -4.094 3.013 16.424 1.00 89.06 90 PRO A CA 1
ATOM 730 C C . PRO A 1 90 ? -4.281 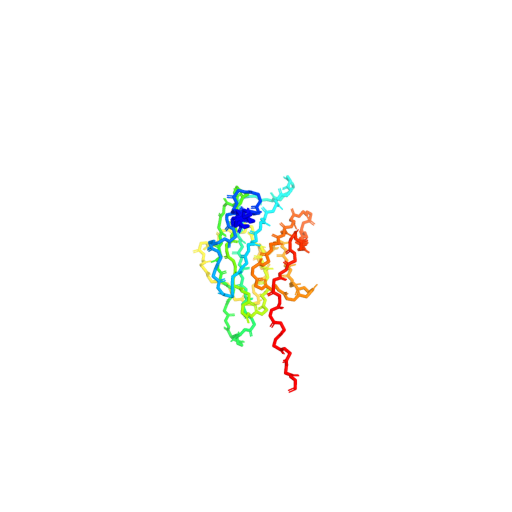1.581 15.904 1.00 89.06 90 PRO A C 1
ATOM 732 O O . PRO A 1 90 ? -5.276 1.267 15.251 1.00 89.06 90 PRO A O 1
ATOM 735 N N . VAL A 1 91 ? -3.333 0.698 16.225 1.00 87.50 91 VAL A N 1
ATOM 736 C CA . VAL A 1 91 ? -3.294 -0.693 15.732 1.00 87.50 91 VAL A CA 1
ATOM 737 C C . VAL A 1 91 ? -4.536 -1.501 16.131 1.00 87.50 91 VAL A C 1
ATOM 739 O O . VAL A 1 91 ? -4.973 -2.384 15.397 1.00 87.50 91 VAL A O 1
ATOM 742 N N . ASN A 1 92 ? -5.165 -1.168 17.257 1.00 88.69 92 ASN A N 1
ATOM 743 C CA . ASN A 1 92 ? -6.387 -1.819 17.735 1.00 88.69 92 ASN A CA 1
ATOM 744 C C . ASN A 1 92 ? -7.685 -1.254 17.124 1.00 88.69 92 ASN A C 1
ATOM 746 O O . ASN A 1 92 ? -8.768 -1.741 17.449 1.00 88.69 92 ASN A O 1
ATOM 750 N N . ARG A 1 93 ? -7.618 -0.232 16.257 1.00 87.81 93 ARG A N 1
ATOM 751 C CA . ARG A 1 93 ? -8.812 0.313 15.603 1.00 87.81 93 ARG A CA 1
ATOM 752 C C . ARG A 1 93 ? -9.303 -0.661 14.536 1.00 87.81 93 ARG A C 1
ATOM 754 O O . ARG A 1 93 ? -8.624 -0.889 13.543 1.00 87.81 93 ARG A O 1
ATOM 761 N N . THR A 1 94 ? -10.502 -1.195 14.738 1.00 89.69 94 THR A N 1
ATOM 762 C CA . THR A 1 94 ? -11.211 -2.064 13.778 1.00 89.69 94 THR A CA 1
ATOM 763 C C . THR A 1 94 ? -12.484 -1.421 13.234 1.00 89.69 94 THR A C 1
ATOM 765 O O . THR A 1 94 ? -13.034 -1.864 12.230 1.00 89.69 94 THR A O 1
ATOM 768 N N . ARG A 1 95 ? -12.962 -0.350 13.876 1.00 90.31 95 ARG A N 1
ATOM 769 C CA . ARG A 1 95 ? -14.138 0.389 13.421 1.00 90.31 95 ARG A CA 1
ATOM 770 C C . ARG A 1 95 ? -13.885 0.987 12.034 1.00 90.31 95 ARG A C 1
ATOM 772 O O . ARG A 1 95 ? -12.874 1.663 11.834 1.00 90.31 95 ARG A O 1
ATOM 779 N N . GLY A 1 96 ? -14.801 0.711 11.107 1.00 89.94 96 GLY A N 1
ATOM 780 C CA . GLY A 1 96 ? -14.722 1.162 9.719 1.00 89.94 96 GLY A CA 1
ATOM 781 C C . GLY A 1 96 ? -13.669 0.435 8.877 1.00 89.94 96 GLY A C 1
ATOM 782 O O . GLY A 1 96 ? -13.429 0.870 7.754 1.00 89.94 96 GLY A O 1
ATOM 783 N N . LEU A 1 97 ? -13.022 -0.618 9.403 1.00 93.38 97 LEU A N 1
ATOM 784 C CA . LEU A 1 97 ? -12.067 -1.443 8.660 1.00 93.38 97 LEU A CA 1
ATOM 785 C C . LEU A 1 97 ? -12.813 -2.242 7.589 1.00 93.38 97 LEU A C 1
ATOM 787 O O . LEU A 1 97 ? -13.722 -3.007 7.902 1.00 93.38 97 LEU A O 1
ATOM 791 N N . TYR A 1 98 ? -12.408 -2.067 6.337 1.00 93.94 98 TYR A N 1
ATOM 792 C CA . TYR A 1 98 ? -12.956 -2.789 5.196 1.00 93.94 98 TYR A CA 1
ATOM 793 C C . TYR A 1 98 ? -12.202 -4.092 4.944 1.00 93.94 98 TYR A C 1
ATOM 795 O O . TYR A 1 98 ? -12.807 -5.157 4.902 1.00 93.94 98 TYR A O 1
ATOM 803 N N . CYS A 1 99 ? -10.879 -4.010 4.807 1.00 94.94 99 CYS A N 1
ATOM 804 C CA . CYS A 1 99 ? -10.007 -5.175 4.743 1.00 94.94 99 CYS A CA 1
ATOM 805 C C . CYS A 1 99 ? -8.580 -4.837 5.180 1.00 94.94 99 CYS A C 1
ATOM 807 O O . CYS A 1 99 ? -8.178 -3.671 5.236 1.00 94.94 99 CYS A O 1
ATOM 809 N N . GLU A 1 100 ? -7.833 -5.886 5.505 1.00 94.94 100 GLU A N 1
ATOM 810 C CA . GLU A 1 100 ? -6.422 -5.858 5.869 1.00 94.94 100 GLU A CA 1
ATOM 811 C C . GLU A 1 100 ? -5.670 -6.845 4.974 1.00 94.94 100 GLU A C 1
ATOM 813 O O . GLU A 1 100 ? -6.204 -7.901 4.630 1.00 94.94 100 GLU A O 1
ATOM 818 N N . VAL A 1 101 ? -4.442 -6.499 4.601 1.00 95.19 101 VAL A N 1
ATOM 819 C CA . VAL A 1 101 ? -3.508 -7.426 3.969 1.00 95.19 101 VAL A CA 1
ATOM 820 C C . VAL A 1 101 ? -2.106 -7.207 4.520 1.00 95.19 101 VAL A C 1
ATOM 822 O O . VAL A 1 101 ? -1.625 -6.076 4.619 1.00 95.19 101 VAL A O 1
ATOM 825 N N . THR A 1 102 ? -1.454 -8.315 4.846 1.00 93.81 102 THR A N 1
ATOM 826 C CA . THR A 1 102 ? -0.028 -8.371 5.153 1.00 93.81 102 THR A CA 1
ATOM 827 C C . THR A 1 102 ? 0.650 -9.067 3.974 1.00 93.81 102 THR A C 1
ATOM 829 O O . THR A 1 102 ? 0.296 -10.212 3.691 1.00 93.81 102 THR A O 1
ATOM 832 N N . PRO A 1 103 ? 1.551 -8.395 3.240 1.00 92.19 103 PRO A N 1
ATOM 833 C CA . PRO A 1 103 ? 2.331 -9.003 2.172 1.00 92.19 103 PRO A CA 1
ATOM 834 C C . PRO A 1 103 ? 3.125 -10.208 2.688 1.00 92.19 103 PRO A C 1
ATOM 836 O O . PRO A 1 103 ? 3.813 -10.106 3.704 1.00 92.19 103 PRO A O 1
ATOM 839 N N . ASP A 1 104 ? 3.034 -11.327 1.974 1.00 88.94 104 ASP A N 1
ATOM 840 C CA . ASP A 1 104 ? 3.843 -12.525 2.194 1.00 88.94 104 ASP A CA 1
ATOM 841 C C . ASP A 1 104 ? 4.188 -13.145 0.822 1.00 88.94 104 ASP A C 1
ATOM 843 O O . ASP A 1 104 ? 3.293 -13.690 0.164 1.00 88.94 104 ASP A O 1
ATOM 847 N N . PRO A 1 105 ? 5.434 -13.001 0.324 1.00 89.00 105 PRO A N 1
ATOM 848 C CA . PRO A 1 105 ? 6.583 -12.373 0.988 1.00 89.00 105 PRO A CA 1
ATOM 849 C C . PRO A 1 105 ? 6.441 -10.841 1.145 1.00 89.00 105 PRO A C 1
ATOM 851 O O . PRO A 1 105 ? 5.598 -10.226 0.482 1.00 89.00 105 PRO A O 1
ATOM 854 N N . PRO A 1 106 ? 7.268 -10.199 2.000 1.00 91.06 106 PRO A N 1
ATOM 855 C CA . PRO A 1 106 ? 7.333 -8.742 2.101 1.00 91.06 106 PRO A CA 1
ATOM 856 C C . PRO A 1 106 ? 7.587 -8.073 0.746 1.00 91.06 106 PRO A C 1
ATOM 858 O O . PRO A 1 106 ? 8.191 -8.662 -0.153 1.00 91.06 106 PRO A O 1
ATOM 861 N N . LEU A 1 107 ? 7.151 -6.818 0.609 1.00 92.06 107 LEU A N 1
ATOM 862 C CA . LEU A 1 107 ? 7.417 -6.039 -0.598 1.00 92.06 107 LEU A CA 1
ATOM 863 C C . LEU A 1 107 ? 8.927 -5.841 -0.766 1.00 92.06 107 LEU A C 1
ATOM 865 O O . LEU A 1 107 ? 9.586 -5.364 0.151 1.00 92.06 107 LEU A O 1
ATOM 869 N N . GLY A 1 108 ? 9.453 -6.174 -1.940 1.00 91.44 108 GLY A N 1
ATOM 870 C CA . GLY A 1 108 ? 10.828 -5.880 -2.337 1.00 91.44 108 GLY A CA 1
ATOM 871 C C . GLY A 1 108 ? 10.959 -4.596 -3.160 1.00 91.44 108 GLY A C 1
ATOM 872 O O . GLY A 1 108 ? 9.990 -4.127 -3.773 1.00 91.44 108 GLY A O 1
ATOM 873 N N . GLU A 1 109 ? 12.182 -4.069 -3.182 1.00 91.75 109 GLU A N 1
ATOM 874 C CA . GLU A 1 109 ? 12.576 -2.836 -3.870 1.00 91.75 109 GLU A CA 1
ATOM 875 C C . GLU A 1 109 ? 12.348 -2.905 -5.379 1.00 91.75 109 GLU A C 1
ATOM 877 O O . GLU A 1 109 ? 12.493 -3.957 -6.007 1.00 91.75 109 GLU A O 1
ATOM 882 N N . PHE A 1 110 ? 12.000 -1.764 -5.976 1.00 92.69 110 PHE A N 1
ATOM 883 C CA . PHE A 1 110 ? 11.738 -1.624 -7.410 1.00 92.69 110 PHE A CA 1
ATOM 884 C C . PHE A 1 110 ? 10.664 -2.590 -7.944 1.00 92.69 110 PHE A C 1
ATOM 886 O O . PHE A 1 110 ? 10.540 -2.785 -9.152 1.00 92.69 110 PHE A O 1
ATOM 893 N N . GLY A 1 111 ? 9.875 -3.201 -7.054 1.00 93.06 111 GLY A N 1
ATOM 894 C CA . GLY A 1 111 ? 8.766 -4.073 -7.411 1.00 93.06 111 GLY A CA 1
ATOM 895 C C . GLY A 1 111 ? 7.535 -3.286 -7.846 1.00 93.06 111 GLY A C 1
ATOM 896 O O . GLY A 1 111 ? 7.394 -2.085 -7.587 1.00 93.06 111 GLY A O 1
ATOM 897 N N . CYS A 1 112 ? 6.606 -3.982 -8.494 1.00 94.62 112 CYS A N 1
ATOM 898 C CA . CYS A 1 112 ? 5.286 -3.437 -8.791 1.00 94.62 112 CYS A CA 1
ATOM 899 C C . CYS A 1 112 ? 4.215 -4.402 -8.306 1.00 94.62 112 CYS A C 1
ATOM 901 O O . CYS A 1 112 ? 4.251 -5.591 -8.627 1.00 94.62 112 CYS A O 1
ATOM 903 N N . TYR A 1 113 ? 3.247 -3.885 -7.558 1.00 94.69 113 TYR A N 1
ATOM 904 C CA . TYR A 1 113 ? 2.242 -4.689 -6.874 1.00 94.69 113 TYR A CA 1
ATOM 905 C C . TYR A 1 113 ? 0.839 -4.183 -7.181 1.00 94.69 113 TYR A C 1
ATOM 907 O O . TYR A 1 113 ? 0.594 -2.980 -7.234 1.00 94.69 113 TYR A O 1
ATOM 915 N N . ASN A 1 114 ? -0.095 -5.114 -7.339 1.00 94.12 114 ASN A N 1
ATOM 916 C CA . ASN A 1 114 ? -1.514 -4.839 -7.495 1.00 94.12 114 ASN A CA 1
ATOM 917 C C . ASN A 1 114 ? -2.253 -5.260 -6.225 1.00 94.12 114 ASN A C 1
ATOM 919 O O . ASN A 1 114 ? -2.228 -6.431 -5.851 1.00 94.12 114 ASN A O 1
ATOM 923 N N . LEU A 1 115 ? -2.937 -4.314 -5.590 1.00 93.69 115 LEU A N 1
ATOM 924 C CA . LEU A 1 115 ? -3.844 -4.548 -4.477 1.00 93.69 115 LEU A CA 1
ATOM 925 C C . LEU A 1 115 ? -5.287 -4.518 -4.981 1.00 93.69 115 LEU A C 1
ATOM 927 O O . LEU A 1 115 ? -5.838 -3.457 -5.279 1.00 93.69 115 LEU A O 1
ATOM 931 N N . TYR A 1 116 ? -5.893 -5.695 -5.069 1.00 93.38 116 TYR A N 1
ATOM 932 C CA . TYR A 1 116 ? -7.283 -5.879 -5.458 1.00 93.38 116 TYR A CA 1
ATOM 933 C C . TYR A 1 116 ? -8.180 -5.848 -4.227 1.00 93.38 116 TYR A C 1
ATOM 935 O O . TYR A 1 116 ? -7.939 -6.551 -3.247 1.00 93.38 116 TYR A O 1
ATOM 943 N N . VAL A 1 117 ? -9.232 -5.037 -4.283 1.00 92.94 117 VAL A N 1
ATOM 944 C CA . VAL A 1 117 ? -10.167 -4.844 -3.175 1.00 92.94 117 VAL A CA 1
ATOM 945 C C . VAL A 1 117 ? -11.573 -5.199 -3.649 1.00 92.94 117 VAL A C 1
ATOM 947 O O . VAL A 1 117 ? -12.118 -4.527 -4.526 1.00 92.94 117 VAL A O 1
ATOM 950 N N . GLN A 1 118 ? -12.156 -6.260 -3.086 1.00 93.69 118 GLN A N 1
ATOM 951 C CA . GLN A 1 118 ? -13.470 -6.786 -3.480 1.00 93.69 118 GLN A CA 1
ATOM 952 C C . GLN A 1 118 ? -14.119 -7.569 -2.332 1.00 93.69 118 GLN A C 1
ATOM 954 O O . GLN A 1 118 ? -13.447 -8.342 -1.656 1.00 93.69 118 GLN A O 1
ATOM 959 N N . GLY A 1 119 ? -15.426 -7.400 -2.110 1.00 92.25 119 GLY A N 1
ATOM 960 C CA . GLY A 1 119 ? -16.209 -8.224 -1.184 1.00 92.25 119 GLY A CA 1
ATOM 961 C C . GLY A 1 119 ? -15.681 -8.250 0.254 1.00 92.25 119 GLY A C 1
ATOM 962 O O . GLY A 1 119 ? -15.662 -9.312 0.875 1.00 92.25 119 GLY A O 1
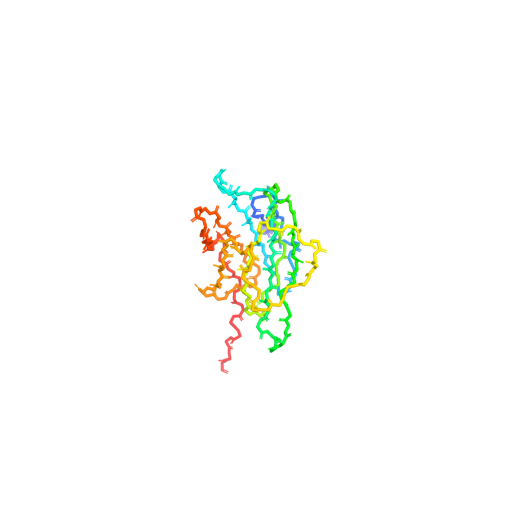ATOM 963 N N . GLY A 1 120 ? -15.184 -7.116 0.761 1.00 91.94 120 GLY A N 1
ATOM 964 C CA . GLY A 1 120 ? -14.545 -7.024 2.081 1.00 91.94 120 GLY A CA 1
ATOM 965 C C . GLY A 1 120 ? -13.185 -7.726 2.184 1.00 91.94 120 GLY A C 1
ATOM 966 O O . GLY A 1 120 ? -12.727 -8.017 3.285 1.00 91.94 120 GLY A O 1
ATOM 967 N N . LYS A 1 121 ? -12.539 -8.040 1.056 1.00 94.50 121 LYS A N 1
ATOM 968 C CA . LYS A 1 121 ? -11.223 -8.687 1.002 1.00 94.50 121 LYS A CA 1
ATOM 969 C C . LYS A 1 121 ? -10.218 -7.828 0.248 1.00 94.50 121 LYS A C 1
ATOM 971 O O . LYS A 1 121 ? -10.568 -7.124 -0.699 1.00 94.50 121 LYS A O 1
ATOM 976 N N . CYS A 1 122 ? -8.972 -7.927 0.692 1.00 94.69 122 CYS A N 1
ATOM 977 C CA . CYS A 1 122 ? -7.796 -7.318 0.095 1.00 94.69 122 CYS A CA 1
ATOM 978 C C . CYS A 1 122 ? -6.899 -8.456 -0.408 1.00 94.69 122 CYS A C 1
ATOM 980 O O . CYS A 1 122 ? -6.527 -9.325 0.378 1.00 94.69 122 CYS A O 1
ATOM 982 N N . GLU A 1 123 ? -6.543 -8.455 -1.687 1.00 95.25 123 GLU A N 1
ATOM 983 C CA . GLU A 1 123 ? -5.613 -9.421 -2.270 1.00 95.25 123 GLU A CA 1
ATOM 984 C C . GLU A 1 123 ? -4.450 -8.679 -2.921 1.00 95.25 123 GLU A C 1
ATOM 986 O O . GLU A 1 123 ? -4.646 -7.872 -3.830 1.00 95.25 123 GLU A O 1
ATOM 991 N N . LEU A 1 124 ? -3.235 -8.955 -2.456 1.00 94.94 124 LEU A N 1
ATOM 992 C CA . LEU A 1 124 ? -2.019 -8.378 -3.007 1.00 94.94 124 LEU A CA 1
ATOM 993 C C . LEU A 1 124 ? -1.372 -9.367 -3.978 1.00 94.94 124 LEU A C 1
ATOM 995 O O . LEU A 1 124 ? -1.177 -10.532 -3.639 1.00 94.94 124 LEU A O 1
ATOM 999 N N . ARG A 1 125 ? -1.023 -8.901 -5.178 1.00 94.69 125 ARG A N 1
ATOM 1000 C CA . ARG A 1 125 ? -0.313 -9.689 -6.190 1.00 94.69 125 ARG A CA 1
ATOM 1001 C C . ARG A 1 125 ? 0.897 -8.941 -6.713 1.00 94.69 125 ARG A C 1
ATOM 1003 O O . ARG A 1 125 ? 0.803 -7.756 -7.030 1.00 94.69 125 ARG A O 1
ATOM 1010 N N . THR A 1 126 ? 1.997 -9.655 -6.892 1.00 94.88 126 THR A N 1
ATOM 1011 C CA . THR A 1 126 ? 3.163 -9.148 -7.614 1.00 94.88 126 THR A CA 1
ATOM 1012 C C . THR A 1 126 ? 2.821 -9.028 -9.098 1.00 94.88 126 THR A C 1
ATOM 1014 O O . THR A 1 126 ? 2.422 -9.999 -9.737 1.00 94.88 126 THR A O 1
ATOM 1017 N N . ALA A 1 127 ? 2.918 -7.813 -9.633 1.00 93.31 127 ALA A N 1
ATOM 1018 C CA . ALA A 1 127 ? 2.754 -7.521 -11.055 1.00 93.31 127 ALA A CA 1
ATOM 1019 C C . ALA A 1 127 ? 4.100 -7.580 -11.786 1.00 93.31 127 ALA A C 1
ATOM 1021 O O . ALA A 1 127 ? 4.178 -8.047 -12.920 1.00 93.31 127 ALA A O 1
ATOM 1022 N N . ARG A 1 128 ? 5.155 -7.121 -11.108 1.00 92.19 128 ARG A N 1
ATOM 1023 C CA . ARG A 1 128 ? 6.542 -7.199 -11.549 1.00 92.19 128 ARG A CA 1
ATOM 1024 C C . ARG A 1 128 ? 7.409 -7.585 -10.364 1.00 92.19 128 ARG A C 1
ATOM 1026 O O . ARG A 1 128 ? 7.305 -6.959 -9.308 1.00 92.19 128 ARG A O 1
ATOM 1033 N N . GLU A 1 129 ? 8.241 -8.601 -10.566 1.00 90.88 129 GLU A N 1
ATOM 1034 C CA . GLU A 1 129 ? 9.166 -9.086 -9.545 1.00 90.88 129 GLU A CA 1
ATOM 1035 C C . GLU A 1 129 ? 10.095 -7.959 -9.067 1.00 90.88 129 GLU A C 1
ATOM 1037 O O . GLU A 1 129 ? 10.621 -7.212 -9.902 1.00 90.88 129 GLU A O 1
ATOM 1042 N N . PRO A 1 130 ? 10.290 -7.815 -7.747 1.00 91.44 130 PRO A N 1
ATOM 1043 C CA . PRO A 1 130 ? 11.218 -6.842 -7.200 1.00 91.44 130 PRO A CA 1
ATOM 1044 C C . PRO A 1 130 ? 12.670 -7.221 -7.481 1.00 91.44 130 PRO A C 1
ATOM 1046 O O . PRO A 1 130 ? 13.022 -8.387 -7.687 1.00 91.44 130 PRO A O 1
ATOM 1049 N N . VAL A 1 131 ? 13.544 -6.223 -7.406 1.00 84.31 131 VAL A N 1
ATOM 1050 C CA . VAL A 1 131 ? 14.986 -6.442 -7.413 1.00 84.31 131 VAL A CA 1
ATOM 1051 C C . VAL A 1 131 ? 15.416 -6.710 -5.979 1.00 84.31 131 VAL A C 1
ATOM 1053 O O . VAL A 1 131 ? 15.685 -5.799 -5.206 1.00 84.31 131 VAL A O 1
ATOM 1056 N N . ASN A 1 132 ? 15.509 -7.985 -5.617 1.00 65.25 132 ASN A N 1
ATOM 1057 C CA . ASN A 1 132 ? 16.173 -8.358 -4.377 1.00 65.25 132 ASN A CA 1
ATOM 1058 C C . ASN A 1 132 ? 17.683 -8.327 -4.627 1.00 65.25 132 ASN A C 1
ATOM 1060 O O . ASN A 1 132 ? 18.233 -9.255 -5.229 1.00 65.25 132 ASN A O 1
ATOM 1064 N N . ILE A 1 133 ? 18.373 -7.282 -4.161 1.00 52.47 133 ILE A N 1
ATOM 1065 C CA . ILE A 1 133 ? 19.829 -7.350 -4.005 1.00 52.47 133 ILE A CA 1
ATOM 1066 C C . ILE A 1 133 ? 20.079 -8.329 -2.860 1.00 52.47 133 ILE A C 1
ATOM 1068 O O . ILE A 1 133 ? 20.195 -7.965 -1.695 1.00 52.47 133 ILE A O 1
ATOM 1072 N N . VAL A 1 134 ? 20.141 -9.617 -3.189 1.00 45.31 134 VAL A N 1
ATOM 1073 C CA . VAL A 1 134 ? 20.817 -10.570 -2.323 1.00 45.31 134 VAL A CA 1
ATOM 1074 C C . VAL A 1 134 ? 22.277 -10.137 -2.291 1.00 45.31 134 VAL A C 1
ATOM 1076 O O . VAL A 1 134 ? 23.035 -10.385 -3.230 1.00 45.31 134 VAL A O 1
ATOM 1079 N N . ALA A 1 135 ? 22.681 -9.463 -1.214 1.00 39.47 135 ALA A N 1
ATOM 1080 C CA . ALA A 1 135 ? 24.071 -9.476 -0.805 1.00 39.47 135 ALA A CA 1
ATOM 1081 C C . ALA A 1 135 ? 24.426 -10.953 -0.584 1.00 39.47 135 ALA A C 1
ATOM 1083 O O . ALA A 1 135 ? 24.153 -11.535 0.462 1.00 39.47 135 ALA A O 1
ATOM 1084 N N . ARG A 1 136 ? 24.939 -11.606 -1.631 1.00 35.16 136 ARG A N 1
ATOM 1085 C CA . ARG A 1 136 ? 25.648 -12.871 -1.500 1.00 35.16 136 ARG A CA 1
ATOM 1086 C C . ARG A 1 136 ? 26.886 -12.554 -0.673 1.00 35.16 136 ARG A C 1
ATOM 1088 O O . ARG A 1 136 ? 27.887 -12.111 -1.225 1.00 35.16 136 ARG A O 1
ATOM 1095 N N . GLU A 1 137 ? 26.798 -12.735 0.638 1.00 40.47 137 GLU A N 1
ATOM 1096 C CA . GLU A 1 137 ? 27.992 -12.941 1.446 1.00 40.47 137 GLU A CA 1
ATOM 1097 C C . GLU A 1 137 ? 28.616 -14.261 0.975 1.00 40.47 137 GLU A C 1
ATOM 1099 O O . GLU A 1 137 ? 28.044 -15.342 1.130 1.00 40.47 137 GLU A O 1
ATOM 1104 N N . SER A 1 138 ? 29.730 -14.122 0.259 1.00 36.44 138 SER A N 1
ATOM 1105 C CA . SER A 1 138 ? 30.679 -15.180 -0.087 1.00 36.44 138 SER A CA 1
ATOM 1106 C C . SER A 1 138 ? 31.581 -15.508 1.091 1.00 36.44 138 SER A C 1
ATOM 1108 O O . SER A 1 138 ? 32.053 -14.525 1.708 1.00 36.44 138 SER A O 1
#

Secondary structure (DSSP, 8-state):
-PPP--------EETTEEGGGPPTTEEEEEEEE-TTS-SS-EEEEEETT-TTPPEEEEE-S-SS-EEEEE-SS-EEEEEE-S----SEE-TT--TTEEEEE--SSPPPTT-EEEEEEETTEEEEEEEE----------

Radius of gyration: 17.57 Å; chains: 1; bounding box: 53×28×56 Å

pLDDT: mean 82.87, std 15.22, range [35.16, 95.25]

Sequence (138 aa):
MGVPWFEDPGLDYWDAMPMSELKVDEAYLNITLATDVPRPIYLYQLSDDCERCPFVRKASNYVSTVLKVNTKSSSIFRLYTEDDDVDYKPVNRTRGLYCEVTPDPPLGEFGCYNLYVQGGKCELRTAREPVNIVARES